Protein AF-A0A317GXQ9-F1 (afdb_monomer)

Structure (mmCIF, N/CA/C/O backbone):
data_AF-A0A317GXQ9-F1
#
_entry.id   AF-A0A317GXQ9-F1
#
loop_
_atom_site.group_PDB
_atom_site.id
_atom_site.type_symbol
_atom_site.label_atom_id
_atom_site.label_alt_id
_atom_site.label_comp_id
_atom_site.label_asym_id
_atom_site.label_entity_id
_atom_site.label_seq_id
_atom_site.pdbx_PDB_ins_code
_atom_site.Cartn_x
_atom_site.Cartn_y
_atom_site.Cartn_z
_atom_site.occupancy
_atom_site.B_iso_or_equiv
_atom_site.auth_seq_id
_atom_site.auth_comp_id
_atom_site.auth_asym_id
_atom_site.auth_atom_id
_atom_site.pdbx_PDB_model_num
ATOM 1 N N . LEU A 1 1 ? -5.061 -0.728 -16.972 1.00 45.81 1 LEU A N 1
ATOM 2 C CA . LEU A 1 1 ? -6.435 -0.914 -16.443 1.00 45.81 1 LEU A CA 1
ATOM 3 C C . LEU A 1 1 ? -6.457 -1.409 -14.985 1.00 45.81 1 LEU A C 1
ATOM 5 O O . LEU A 1 1 ? -7.285 -0.923 -14.232 1.00 45.81 1 LEU A O 1
ATOM 9 N N . HIS A 1 2 ? -5.546 -2.301 -14.558 1.00 51.62 2 HIS A N 1
ATOM 10 C CA . HIS A 1 2 ? -5.510 -2.845 -13.184 1.00 51.62 2 HIS A CA 1
ATOM 11 C C . HIS A 1 2 ? -5.177 -1.824 -12.069 1.00 51.62 2 HIS A C 1
ATOM 13 O O . HIS A 1 2 ? -5.801 -1.890 -11.014 1.00 51.62 2 HIS A O 1
ATOM 19 N N . LEU A 1 3 ? -4.277 -0.855 -12.310 1.00 53.12 3 LEU A N 1
ATOM 20 C CA . LEU A 1 3 ? -3.867 0.155 -11.307 1.00 53.12 3 LEU A CA 1
ATOM 21 C C . LEU A 1 3 ? -5.040 0.988 -10.757 1.00 53.12 3 LEU A C 1
ATOM 23 O O . LEU A 1 3 ? -5.173 1.218 -9.562 1.00 53.12 3 LEU A O 1
ATOM 27 N N . VAL A 1 4 ? -5.954 1.417 -11.629 1.00 55.94 4 VAL A N 1
ATOM 28 C CA . VAL A 1 4 ? -7.074 2.277 -11.212 1.00 55.94 4 VAL A CA 1
ATOM 29 C C . VAL A 1 4 ? -8.076 1.503 -10.352 1.00 55.94 4 VAL A C 1
ATOM 31 O O . VAL A 1 4 ? -8.598 2.036 -9.379 1.00 55.94 4 VAL A O 1
ATOM 34 N N . PHE A 1 5 ? -8.338 0.234 -10.661 1.00 57.41 5 PHE A N 1
ATOM 35 C CA . PHE A 1 5 ? -9.308 -0.549 -9.895 1.00 57.41 5 PHE A CA 1
ATOM 36 C C . PHE A 1 5 ? -8.774 -0.980 -8.527 1.00 57.41 5 PHE A C 1
ATOM 38 O O . PHE A 1 5 ? -9.518 -0.961 -7.551 1.00 57.41 5 PHE A O 1
ATOM 45 N N . LEU A 1 6 ? -7.496 -1.351 -8.428 1.00 60.19 6 LEU A N 1
ATOM 46 C CA . LEU A 1 6 ? -6.941 -1.828 -7.163 1.00 60.19 6 LEU A CA 1
ATOM 47 C C . LEU A 1 6 ? -6.570 -0.655 -6.251 1.00 60.19 6 LEU A C 1
ATOM 49 O O . LEU A 1 6 ? -7.029 -0.621 -5.114 1.00 60.19 6 LEU A O 1
ATOM 53 N N . GLY A 1 7 ? -5.842 0.345 -6.746 1.00 61.09 7 GLY A N 1
ATOM 54 C CA . GLY A 1 7 ? -5.458 1.514 -5.960 1.00 61.09 7 GLY A CA 1
ATOM 55 C C . GLY A 1 7 ? -6.632 2.427 -5.622 1.00 61.09 7 GLY A C 1
ATOM 56 O O . GLY A 1 7 ? -6.960 2.636 -4.456 1.00 61.09 7 GLY A O 1
ATOM 57 N N . PHE A 1 8 ? -7.295 2.964 -6.646 1.00 58.94 8 PHE A N 1
ATOM 58 C CA . PHE A 1 8 ? -8.280 4.030 -6.462 1.00 58.94 8 PHE A CA 1
ATOM 59 C C . PHE A 1 8 ? -9.588 3.512 -5.861 1.00 58.94 8 PHE A C 1
ATOM 61 O O . PHE A 1 8 ? -10.079 4.084 -4.893 1.00 58.94 8 PHE A O 1
ATOM 68 N N . VAL A 1 9 ? -10.143 2.410 -6.375 1.00 62.91 9 VAL A N 1
ATOM 69 C CA . VAL A 1 9 ? -11.458 1.922 -5.922 1.00 62.91 9 VAL A CA 1
ATOM 70 C C . VAL A 1 9 ? -11.377 1.271 -4.535 1.00 62.91 9 VAL A C 1
ATOM 72 O O . VAL A 1 9 ? -12.260 1.520 -3.716 1.00 62.91 9 VAL A O 1
ATOM 75 N N . SER A 1 10 ? -10.319 0.518 -4.204 1.00 64.88 10 SER A N 1
ATOM 76 C CA . SER A 1 10 ? -10.202 -0.092 -2.865 1.00 64.88 10 SER A CA 1
ATOM 77 C C . SER A 1 10 ? -9.935 0.941 -1.764 1.00 64.88 10 SER A C 1
ATOM 79 O O . SER A 1 10 ? -10.613 0.921 -0.734 1.00 64.88 10 SER A O 1
ATOM 81 N N . LEU A 1 11 ? -9.028 1.902 -2.002 1.00 61.41 11 LEU A N 1
ATOM 82 C CA . LEU A 1 11 ? -8.773 3.000 -1.068 1.00 61.41 11 LEU A CA 1
ATOM 83 C C . LEU A 1 11 ? -9.993 3.899 -0.936 1.00 61.41 11 LEU A C 1
ATOM 85 O O . LEU A 1 11 ? -10.316 4.305 0.175 1.00 61.41 11 LEU A O 1
ATOM 89 N N . PHE A 1 12 ? -10.697 4.182 -2.034 1.00 62.50 12 PHE A N 1
ATOM 90 C CA . PHE A 1 12 ? -11.914 4.982 -1.993 1.00 62.50 12 PHE A CA 1
ATOM 91 C C . PHE A 1 12 ? -13.018 4.287 -1.198 1.00 62.50 12 PHE A C 1
ATOM 93 O O . PHE A 1 12 ? -13.633 4.921 -0.348 1.00 62.50 12 PHE A O 1
ATOM 100 N N . ILE A 1 13 ? -13.239 2.985 -1.401 1.00 65.44 13 ILE A N 1
ATOM 101 C CA . ILE A 1 13 ? -14.238 2.219 -0.645 1.00 65.44 13 ILE A CA 1
ATOM 102 C C . ILE A 1 13 ? -13.877 2.190 0.845 1.00 65.44 13 ILE A C 1
ATOM 104 O O . ILE A 1 13 ? -14.734 2.446 1.690 1.00 65.44 13 ILE A O 1
ATOM 108 N N . ILE A 1 14 ? -12.612 1.950 1.190 1.00 62.47 14 ILE A N 1
ATOM 109 C CA . ILE A 1 14 ? -12.168 1.878 2.589 1.00 62.47 14 ILE A CA 1
ATOM 110 C C . ILE A 1 14 ? -12.189 3.255 3.258 1.00 62.47 14 ILE A C 1
ATOM 112 O O . ILE A 1 14 ? -12.671 3.376 4.384 1.00 62.47 14 ILE A O 1
ATOM 116 N N . ALA A 1 15 ? -11.758 4.308 2.563 1.00 61.31 15 ALA A N 1
ATOM 117 C CA . ALA A 1 15 ? -11.864 5.683 3.038 1.00 61.31 15 ALA A CA 1
ATOM 118 C C . ALA A 1 15 ? -13.329 6.114 3.183 1.00 61.31 15 ALA A C 1
ATOM 120 O O . ALA A 1 15 ? -13.671 6.796 4.145 1.00 61.31 15 ALA A O 1
ATOM 121 N N . PHE A 1 16 ? -14.218 5.678 2.288 1.00 58.78 16 PHE A N 1
ATOM 122 C CA . PHE A 1 16 ? -15.654 5.922 2.386 1.00 58.78 16 PHE A CA 1
ATOM 123 C C . PHE A 1 16 ? -16.269 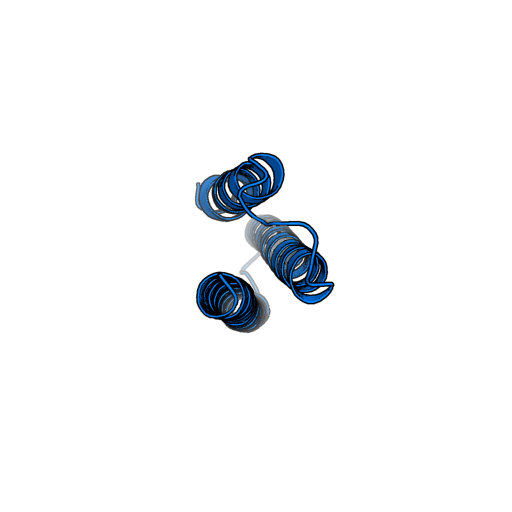5.211 3.601 1.00 58.78 16 PHE A C 1
ATOM 125 O O . PHE A 1 16 ? -17.034 5.827 4.344 1.00 58.78 16 PHE A O 1
ATOM 132 N N . PHE A 1 17 ? -15.883 3.959 3.871 1.00 61.81 17 PHE A N 1
ATOM 133 C CA . PHE A 1 17 ? -16.288 3.234 5.081 1.00 61.81 17 PHE A CA 1
ATOM 134 C C . PHE A 1 17 ? -15.726 3.862 6.364 1.00 61.81 17 PHE A C 1
ATOM 136 O O . PHE A 1 17 ? -16.447 3.948 7.358 1.00 61.81 17 PHE A O 1
ATOM 143 N N . ALA A 1 18 ? -14.487 4.360 6.335 1.00 60.06 18 ALA A N 1
ATOM 144 C CA . ALA A 1 18 ? -13.877 5.084 7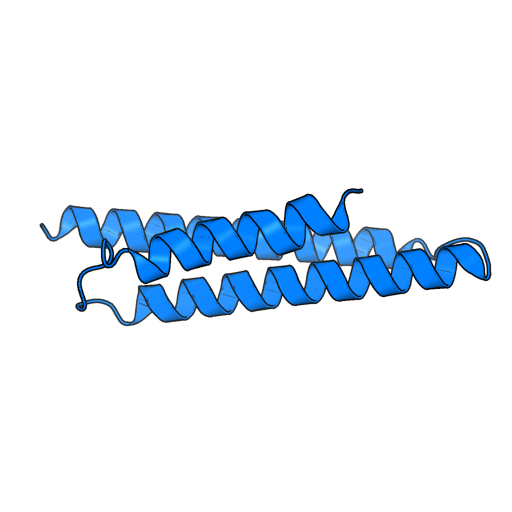.446 1.00 60.06 18 ALA A CA 1
ATOM 145 C C . ALA A 1 18 ? -14.576 6.430 7.711 1.00 60.06 18 ALA A C 1
ATOM 147 O O . ALA A 1 18 ? -14.852 6.773 8.859 1.00 60.06 18 ALA A O 1
ATOM 148 N N . LYS A 1 19 ? -14.923 7.176 6.652 1.00 51.84 19 LYS A N 1
ATOM 149 C CA . LYS A 1 19 ? -15.562 8.496 6.755 1.00 51.84 19 LYS A CA 1
ATOM 150 C C . LYS A 1 19 ? -17.030 8.420 7.181 1.00 51.84 19 LYS A C 1
ATOM 152 O O . LYS A 1 19 ? -17.536 9.376 7.757 1.00 51.84 19 LYS A O 1
ATOM 157 N N . ARG A 1 20 ? -17.719 7.297 6.940 1.00 53.44 20 ARG A N 1
ATOM 158 C CA . ARG A 1 20 ? -19.132 7.108 7.322 1.00 53.44 20 ARG A CA 1
ATOM 159 C C . ARG A 1 20 ? -19.384 6.921 8.827 1.00 53.44 20 ARG A C 1
ATOM 161 O O . ARG A 1 20 ? -20.515 6.613 9.183 1.00 53.44 20 ARG A O 1
ATOM 168 N N . GLN A 1 21 ? -18.381 7.089 9.700 1.00 48.94 21 GLN A N 1
ATOM 169 C CA . GLN A 1 21 ? -18.528 7.016 11.168 1.00 48.94 21 GLN A CA 1
ATOM 170 C C . GLN A 1 21 ? -19.231 5.744 11.689 1.00 48.94 21 GLN A C 1
ATOM 172 O O . GLN A 1 21 ? -19.724 5.713 12.808 1.00 48.94 21 GLN A O 1
ATOM 177 N N . LEU A 1 22 ? -19.220 4.645 10.926 1.00 47.94 22 LEU A N 1
ATOM 178 C CA . LEU A 1 22 ? -19.668 3.336 11.420 1.00 47.94 22 LEU A CA 1
ATOM 179 C C . LEU A 1 22 ? -18.664 2.711 12.405 1.00 47.94 22 LEU A C 1
ATOM 181 O O . LEU A 1 22 ? -18.914 1.624 12.921 1.00 47.94 22 LEU A O 1
ATOM 185 N N 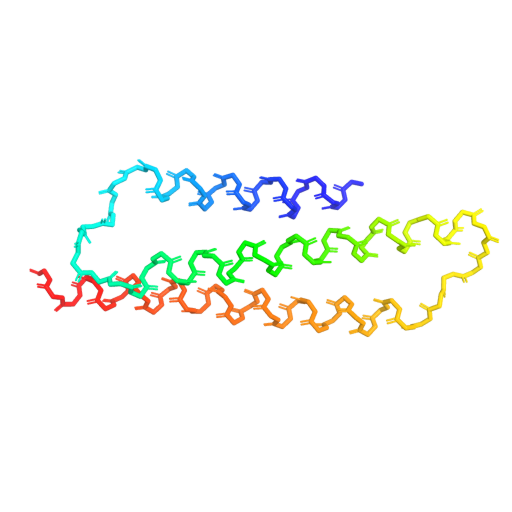. LEU A 1 23 ? -17.523 3.367 12.623 1.00 45.44 23 LEU A N 1
ATOM 186 C CA . LEU A 1 23 ? -16.444 2.980 13.523 1.00 45.44 23 LEU A CA 1
ATOM 187 C C . LEU A 1 23 ? -16.492 3.894 14.747 1.00 45.44 23 LEU A C 1
ATOM 189 O O . LEU A 1 23 ? -15.881 4.962 14.776 1.00 45.44 23 LEU A O 1
ATOM 193 N N . THR A 1 24 ? -17.274 3.473 15.735 1.00 42.59 24 THR A N 1
ATOM 194 C CA . THR A 1 24 ? -17.365 4.104 17.047 1.00 42.59 24 THR A CA 1
ATOM 195 C C . THR A 1 24 ? -15.969 4.232 17.664 1.00 42.59 24 THR A C 1
ATOM 197 O O . THR A 1 24 ? -15.112 3.353 17.569 1.00 42.59 24 THR A O 1
ATOM 200 N N . HIS A 1 25 ? -15.749 5.388 18.273 1.00 46.72 25 HIS A N 1
ATOM 201 C CA . HIS A 1 25 ? -14.492 6.050 18.615 1.00 46.72 25 HIS A CA 1
ATOM 202 C C . HIS A 1 25 ? -13.675 5.394 19.764 1.00 46.72 25 HIS A C 1
ATOM 204 O O . HIS A 1 25 ? -12.983 6.089 20.505 1.00 46.72 25 HIS A O 1
ATOM 210 N N . GLN A 1 26 ? -13.767 4.072 19.958 1.00 50.91 26 GLN A N 1
ATOM 211 C CA . GLN A 1 26 ? -13.277 3.387 21.170 1.00 50.91 26 GLN A CA 1
ATOM 212 C C . GLN A 1 26 ? -11.961 2.606 21.000 1.00 50.91 26 GLN A C 1
ATOM 214 O O . GLN A 1 26 ? -11.233 2.446 21.975 1.00 50.91 26 GLN A O 1
ATOM 219 N N . SER A 1 27 ? -11.580 2.169 19.792 1.00 53.34 27 SER A N 1
ATOM 220 C CA . SER A 1 27 ? -10.354 1.369 19.607 1.00 53.34 27 SER A CA 1
ATOM 221 C C . SER A 1 27 ? -9.324 2.051 18.704 1.00 53.34 27 SER A C 1
ATOM 223 O O . SER A 1 27 ? -9.555 2.263 17.512 1.00 53.34 27 SER A O 1
ATOM 225 N N . LYS A 1 28 ? -8.131 2.326 19.259 1.00 60.91 28 LYS A N 1
ATOM 226 C CA . LYS A 1 28 ? -6.934 2.805 18.528 1.00 60.91 28 LYS A CA 1
ATOM 227 C C . LYS A 1 28 ? -6.476 1.840 17.419 1.00 60.91 28 LYS A C 1
ATOM 229 O O . LYS A 1 28 ? -5.647 2.210 16.592 1.00 60.91 28 LYS A O 1
ATOM 234 N N . MET A 1 29 ? -7.014 0.621 17.384 1.00 64.62 29 MET A N 1
ATOM 235 C CA . MET A 1 29 ? -6.642 -0.424 16.429 1.00 64.62 29 MET A CA 1
ATOM 236 C C . MET A 1 29 ? -7.212 -0.179 15.023 1.00 64.62 29 MET A C 1
ATOM 238 O O . MET A 1 29 ? -6.573 -0.510 14.027 1.00 64.62 29 MET A O 1
ATOM 242 N N . THR A 1 30 ? -8.370 0.477 14.928 1.00 66.69 30 THR A N 1
ATOM 243 C CA . THR A 1 30 ? -9.027 0.811 13.657 1.00 66.69 30 THR A CA 1
ATOM 244 C C . THR A 1 30 ? -8.215 1.779 12.784 1.00 66.69 30 THR A C 1
ATOM 246 O O . THR A 1 30 ? -7.949 1.437 11.630 1.00 66.69 30 THR A O 1
ATOM 249 N N . PRO A 1 31 ? -7.779 2.964 13.269 1.00 69.81 31 PRO A N 1
ATOM 250 C CA . PRO A 1 31 ? -6.976 3.870 12.447 1.00 69.81 31 PRO A CA 1
ATOM 251 C C . PRO A 1 31 ? -5.621 3.261 12.068 1.00 69.81 31 PRO A C 1
ATOM 253 O O . PRO A 1 31 ? -5.141 3.490 10.961 1.00 69.81 31 PRO A O 1
ATOM 256 N N . PHE A 1 32 ? -5.031 2.433 12.938 1.00 72.94 32 PHE A N 1
ATOM 257 C CA . PHE A 1 32 ? -3.783 1.734 12.636 1.00 72.94 32 PHE A CA 1
ATOM 258 C C . PHE A 1 32 ? -3.943 0.728 11.487 1.00 72.94 32 PHE A C 1
ATOM 260 O O . PHE A 1 32 ? -3.158 0.756 10.541 1.00 72.94 32 PHE A O 1
ATOM 267 N N . ALA A 1 33 ? -4.989 -0.106 11.517 1.00 70.38 33 ALA A N 1
ATOM 268 C CA . ALA A 1 33 ? -5.280 -1.059 10.444 1.00 70.38 33 ALA A CA 1
ATOM 269 C C . ALA A 1 33 ? -5.540 -0.359 9.097 1.00 70.38 33 ALA A C 1
ATOM 271 O O . ALA A 1 33 ? -5.080 -0.824 8.055 1.00 70.38 33 ALA A O 1
ATOM 272 N N . LEU A 1 34 ? -6.220 0.793 9.125 1.00 71.56 34 LEU A N 1
ATOM 273 C CA . LEU A 1 34 ? -6.470 1.609 7.935 1.00 71.56 34 LEU A CA 1
ATOM 274 C C . LEU A 1 34 ? -5.176 2.175 7.337 1.00 71.56 34 LEU A C 1
ATOM 276 O O . LEU A 1 34 ? -4.976 2.072 6.129 1.00 71.56 34 LEU A O 1
ATOM 280 N N . ILE A 1 35 ? -4.287 2.733 8.166 1.00 76.94 35 ILE A N 1
ATOM 281 C CA . ILE A 1 35 ? -2.987 3.248 7.706 1.00 76.94 35 ILE A CA 1
ATOM 282 C C . ILE A 1 35 ? -2.129 2.105 7.154 1.00 76.94 35 ILE A C 1
ATOM 284 O O . ILE A 1 35 ? -1.561 2.236 6.071 1.00 76.94 35 ILE A O 1
ATOM 288 N N . PHE A 1 36 ? -2.073 0.968 7.853 1.00 79.50 36 PHE A N 1
ATOM 289 C CA . PHE A 1 36 ? -1.294 -0.198 7.434 1.00 79.50 36 PHE A CA 1
ATOM 290 C C . PHE A 1 36 ? -1.741 -0.739 6.069 1.00 79.50 36 PHE A C 1
ATOM 292 O O . PHE A 1 36 ? -0.907 -1.053 5.217 1.00 79.50 36 PHE A O 1
ATOM 299 N N . PHE A 1 37 ? -3.055 -0.803 5.837 1.00 76.06 37 PHE A N 1
ATOM 300 C CA . PHE A 1 37 ? -3.612 -1.184 4.544 1.00 76.06 37 PHE A CA 1
ATOM 301 C C . PHE A 1 37 ? -3.319 -0.131 3.467 1.00 76.06 37 PHE A C 1
ATOM 303 O O . PHE A 1 37 ? -2.886 -0.478 2.369 1.00 76.06 37 PHE A O 1
ATOM 310 N N . ALA A 1 38 ? -3.492 1.156 3.784 1.00 75.69 38 ALA A N 1
ATOM 311 C CA . ALA A 1 38 ? -3.281 2.235 2.826 1.00 75.69 38 ALA A CA 1
ATOM 312 C C . ALA A 1 38 ? -1.832 2.311 2.323 1.00 75.69 38 ALA A C 1
ATOM 314 O O . ALA A 1 38 ? -1.605 2.482 1.125 1.00 75.69 38 ALA A O 1
ATOM 315 N N . VAL A 1 39 ? -0.856 2.116 3.214 1.00 81.69 39 VAL A N 1
ATOM 316 C CA . VAL A 1 39 ? 0.567 2.036 2.850 1.00 81.69 39 VAL A CA 1
ATOM 317 C C . VAL A 1 39 ? 0.832 0.845 1.925 1.00 81.69 39 VAL A C 1
ATOM 319 O O . VAL A 1 39 ? 1.539 1.001 0.932 1.00 81.69 39 VAL A O 1
ATOM 322 N N . GLY A 1 40 ? 0.223 -0.315 2.194 1.00 78.94 40 GLY A N 1
ATOM 323 C CA . GLY A 1 40 ? 0.338 -1.494 1.330 1.00 78.94 40 GLY A CA 1
ATOM 324 C C . GLY A 1 40 ? -0.200 -1.253 -0.083 1.00 78.94 40 GLY A C 1
ATOM 325 O O . GLY A 1 40 ? 0.428 -1.662 -1.060 1.00 78.94 40 GLY A O 1
ATOM 326 N N . VAL A 1 41 ? -1.319 -0.529 -0.213 1.00 76.31 41 VAL A N 1
ATOM 327 C CA . VAL A 1 41 ? -1.878 -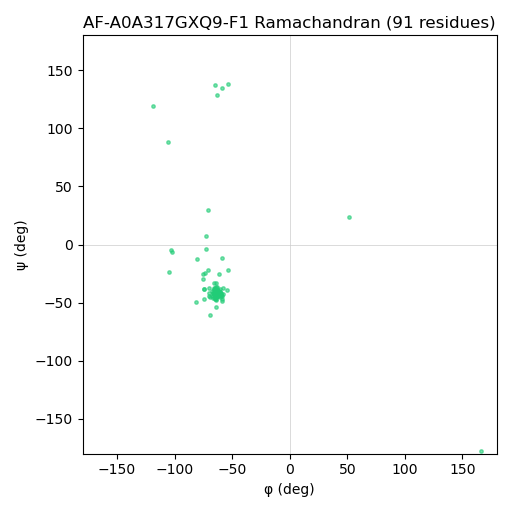0.182 -1.531 1.00 76.31 41 VAL A CA 1
ATOM 328 C C . VAL A 1 41 ? -0.949 0.773 -2.266 1.00 76.31 41 VAL A C 1
ATOM 330 O O . VAL A 1 41 ? -0.649 0.557 -3.437 1.00 76.31 41 VAL A O 1
ATOM 333 N N . LEU A 1 42 ? -0.456 1.801 -1.574 1.00 80.50 42 LEU A N 1
ATOM 334 C CA . LEU A 1 42 ? 0.449 2.783 -2.163 1.00 80.50 42 LEU A CA 1
ATOM 335 C C . LEU A 1 42 ? 1.742 2.120 -2.659 1.00 80.50 42 LEU A C 1
ATOM 337 O O . LEU A 1 42 ? 2.202 2.409 -3.760 1.00 80.50 42 LEU A O 1
ATOM 341 N N . PHE A 1 43 ? 2.286 1.178 -1.885 1.00 82.81 43 PHE A N 1
ATOM 342 C CA . PHE A 1 43 ? 3.450 0.390 -2.280 1.00 82.81 43 PHE A CA 1
ATOM 343 C C . PHE A 1 43 ? 3.172 -0.479 -3.516 1.00 82.81 43 PHE A C 1
ATOM 345 O O . PHE A 1 43 ? 3.977 -0.492 -4.447 1.00 82.81 43 PHE A O 1
ATOM 352 N N . ASN A 1 44 ? 2.017 -1.151 -3.566 1.00 82.75 44 ASN A N 1
ATOM 353 C CA . ASN A 1 44 ? 1.606 -1.946 -4.725 1.00 82.75 44 ASN A CA 1
ATOM 354 C C . ASN A 1 44 ? 1.483 -1.094 -6.003 1.00 82.75 44 ASN A C 1
ATOM 356 O O . ASN A 1 44 ? 1.939 -1.504 -7.069 1.00 82.75 44 ASN A O 1
ATOM 360 N N . GLU A 1 45 ? 0.917 0.109 -5.893 1.00 79.56 45 GLU A N 1
ATOM 361 C CA . GLU A 1 45 ? 0.799 1.045 -7.017 1.00 79.56 45 GLU A CA 1
AT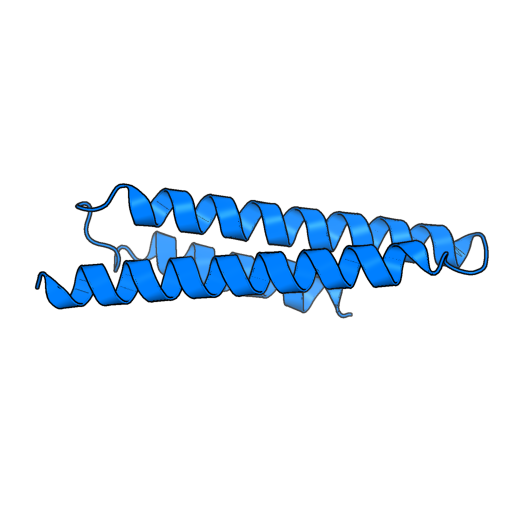OM 362 C C . GLU A 1 45 ? 2.167 1.545 -7.498 1.00 79.56 45 GLU A C 1
ATOM 364 O O . GLU A 1 45 ? 2.427 1.547 -8.701 1.00 79.56 45 GLU A O 1
ATOM 369 N N . VAL A 1 46 ? 3.080 1.904 -6.588 1.00 83.69 46 VAL A N 1
ATOM 370 C CA . VAL A 1 46 ? 4.445 2.319 -6.959 1.00 83.69 46 VAL A CA 1
ATOM 371 C C . VAL A 1 46 ? 5.175 1.197 -7.700 1.00 83.69 46 VAL A C 1
ATOM 373 O O . VAL A 1 46 ? 5.765 1.448 -8.751 1.00 83.69 46 VAL A O 1
ATOM 376 N N . LEU A 1 47 ? 5.089 -0.045 -7.211 1.00 83.56 47 LEU A N 1
ATOM 377 C CA . LEU A 1 47 ? 5.689 -1.205 -7.876 1.00 83.56 47 LEU A CA 1
ATOM 378 C C . LEU A 1 47 ? 5.123 -1.426 -9.279 1.00 83.56 47 LEU A C 1
ATOM 380 O O . LEU A 1 47 ? 5.886 -1.680 -10.208 1.00 83.56 47 LEU A O 1
ATOM 384 N N . LEU A 1 48 ? 3.806 -1.299 -9.445 1.00 81.31 48 LEU A N 1
ATOM 385 C CA . LEU A 1 48 ? 3.137 -1.426 -10.737 1.00 81.31 48 LEU A CA 1
ATOM 386 C C . LEU A 1 48 ? 3.538 -0.315 -11.714 1.00 81.31 48 LEU A C 1
ATOM 388 O O . LEU A 1 48 ? 3.749 -0.594 -12.894 1.00 81.31 48 LEU A O 1
ATOM 392 N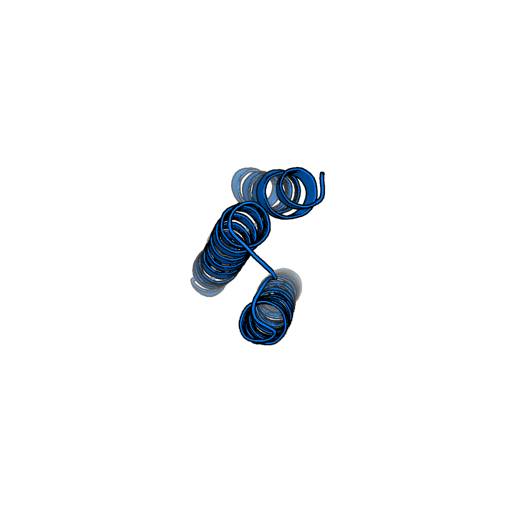 N . ILE A 1 49 ? 3.680 0.929 -11.245 1.00 81.81 49 ILE A N 1
ATOM 393 C CA . ILE A 1 49 ? 4.168 2.046 -12.067 1.00 81.81 49 ILE A CA 1
ATOM 394 C C . ILE A 1 49 ? 5.612 1.784 -12.499 1.00 81.81 49 ILE A C 1
ATOM 396 O O . ILE A 1 49 ? 5.929 1.916 -13.679 1.00 81.81 49 ILE A O 1
ATOM 400 N N . SER A 1 50 ? 6.482 1.368 -11.576 1.00 84.25 50 SER A N 1
ATOM 401 C CA . SER A 1 50 ? 7.872 1.023 -11.892 1.00 84.25 50 SER A CA 1
ATOM 402 C C . SER A 1 50 ? 7.970 -0.172 -12.843 1.00 84.25 50 SER A C 1
ATOM 404 O O . SER A 1 50 ? 8.779 -0.152 -13.770 1.00 84.25 50 SER A O 1
ATOM 406 N N . GLN A 1 51 ? 7.123 -1.189 -12.676 1.00 82.44 51 GLN A N 1
ATOM 407 C CA . GLN A 1 51 ? 7.045 -2.318 -13.598 1.00 82.44 51 GLN A CA 1
ATOM 408 C C . GLN A 1 51 ? 6.586 -1.853 -14.985 1.00 82.44 51 GLN A C 1
ATOM 410 O O . GLN A 1 51 ? 7.228 -2.173 -15.979 1.00 82.44 51 GLN A O 1
ATOM 415 N N . GLY A 1 52 ? 5.522 -1.051 -15.061 1.00 81.88 52 GLY A N 1
ATOM 416 C CA . GLY A 1 52 ? 5.019 -0.498 -16.318 1.00 81.88 52 GLY A CA 1
ATOM 417 C C . GLY A 1 52 ? 6.070 0.346 -17.039 1.00 81.88 52 GLY A C 1
ATOM 418 O O . GLY A 1 52 ? 6.295 0.171 -18.236 1.00 81.88 52 GLY A O 1
ATOM 419 N N . LEU A 1 53 ? 6.785 1.198 -16.302 1.00 84.69 53 LEU A N 1
ATOM 420 C CA . LEU A 1 53 ? 7.851 2.024 -16.858 1.00 84.69 53 LEU A CA 1
ATOM 421 C C . LEU A 1 53 ? 9.017 1.165 -17.359 1.00 84.69 53 LEU A C 1
ATOM 423 O O . LEU A 1 53 ? 9.475 1.353 -18.479 1.00 84.69 53 LEU A O 1
ATOM 427 N N . THR A 1 54 ? 9.466 0.178 -16.581 1.00 83.31 54 THR A N 1
ATOM 428 C CA . THR A 1 54 ? 10.565 -0.708 -17.000 1.00 83.31 54 THR A CA 1
ATOM 429 C C . THR A 1 54 ? 10.197 -1.562 -18.210 1.00 83.31 54 THR A C 1
ATOM 431 O O . THR A 1 54 ? 11.029 -1.696 -19.102 1.00 83.31 54 THR A O 1
ATOM 434 N N . THR A 1 55 ? 8.950 -2.045 -18.317 1.00 82.12 55 THR A N 1
ATOM 435 C CA . THR A 1 55 ? 8.482 -2.773 -19.513 1.00 82.12 55 THR A CA 1
ATOM 436 C C . THR A 1 55 ? 8.522 -1.949 -20.798 1.00 82.12 55 THR A C 1
ATOM 438 O O . THR A 1 55 ? 8.628 -2.521 -21.879 1.00 82.12 55 THR A O 1
ATOM 441 N N . MET A 1 56 ? 8.448 -0.617 -20.706 1.00 82.50 56 MET A N 1
ATOM 442 C CA . MET A 1 56 ? 8.563 0.260 -21.876 1.00 82.50 56 MET A CA 1
ATOM 443 C C . MET A 1 56 ? 10.007 0.386 -22.381 1.00 82.50 56 MET A C 1
ATOM 445 O O . MET A 1 56 ? 10.207 0.649 -23.563 1.00 82.50 56 MET A O 1
ATOM 449 N N . PHE A 1 57 ? 11.005 0.185 -21.514 1.00 82.75 57 PHE A N 1
ATOM 450 C CA . PHE A 1 57 ? 12.431 0.312 -21.848 1.00 82.75 57 PHE A CA 1
ATOM 451 C C . PHE A 1 57 ? 13.148 -1.039 -22.034 1.00 82.75 57 PHE A C 1
ATOM 453 O O . PHE A 1 57 ? 14.317 -1.060 -22.416 1.00 82.75 57 PHE A O 1
ATOM 460 N N . GLY A 1 58 ? 12.478 -2.168 -21.785 1.00 78.69 58 GLY A N 1
ATOM 461 C CA . GLY A 1 58 ? 13.037 -3.513 -21.934 1.00 78.69 58 GLY A CA 1
ATOM 462 C C . GLY A 1 58 ? 12.174 -4.591 -21.265 1.00 78.69 58 GLY A C 1
ATOM 463 O O . GLY A 1 58 ? 11.108 -4.288 -20.733 1.00 78.69 58 GLY A O 1
ATOM 464 N N . PRO A 1 59 ? 12.593 -5.868 -21.276 1.00 73.75 59 PRO A N 1
ATOM 465 C CA . PRO A 1 59 ? 11.859 -6.919 -20.582 1.00 73.75 59 PRO A CA 1
ATOM 466 C C . PRO A 1 59 ? 11.831 -6.655 -19.070 1.00 73.75 59 PRO A C 1
ATOM 468 O O . PRO A 1 59 ? 12.867 -6.428 -18.444 1.00 73.75 59 PRO A O 1
ATOM 471 N N . ALA A 1 60 ? 10.633 -6.699 -18.479 1.00 66.25 60 ALA A N 1
ATOM 472 C CA . ALA A 1 60 ? 10.467 -6.553 -17.036 1.00 66.25 60 ALA A CA 1
ATOM 473 C C . ALA A 1 60 ? 11.243 -7.633 -16.278 1.00 66.25 60 ALA A C 1
ATOM 475 O O . ALA A 1 60 ? 11.154 -8.824 -16.583 1.00 66.25 60 ALA A O 1
ATOM 476 N N . ALA A 1 61 ? 11.948 -7.210 -15.232 1.00 75.94 61 ALA A N 1
ATOM 477 C CA . ALA A 1 61 ? 12.626 -8.124 -14.331 1.00 75.94 61 ALA A CA 1
ATOM 478 C C . ALA A 1 61 ? 11.610 -8.992 -13.568 1.00 75.94 61 ALA A C 1
ATOM 480 O O . ALA A 1 61 ? 10.634 -8.485 -13.011 1.00 75.94 61 ALA A O 1
ATOM 481 N N . VAL A 1 62 ? 11.904 -10.292 -13.447 1.00 81.25 62 VAL A N 1
ATOM 482 C CA . VAL A 1 62 ? 11.160 -11.259 -12.606 1.00 81.25 62 VAL A CA 1
ATOM 483 C C . VAL A 1 62 ? 11.043 -10.785 -11.146 1.00 81.25 62 VAL A C 1
ATOM 485 O O . VAL A 1 62 ? 10.116 -11.160 -10.433 1.00 81.25 62 VAL A O 1
ATOM 488 N N . LEU A 1 63 ? 11.943 -9.897 -10.718 1.00 80.00 63 LEU A N 1
ATOM 489 C CA . LEU A 1 63 ? 11.926 -9.235 -9.416 1.00 80.00 63 LEU A CA 1
ATOM 490 C C . LEU A 1 63 ? 10.600 -8.505 -9.124 1.00 80.00 63 LEU A C 1
ATOM 492 O O . LEU A 1 63 ? 10.101 -8.578 -8.002 1.00 80.00 63 LEU A O 1
ATOM 496 N N . PHE A 1 64 ? 9.991 -7.854 -10.123 1.00 79.62 64 PHE A N 1
ATOM 497 C CA . PHE A 1 64 ? 8.713 -7.154 -9.940 1.00 79.62 64 PHE A CA 1
ATOM 498 C C . PHE A 1 64 ? 7.565 -8.113 -9.628 1.00 79.62 64 PHE A C 1
ATOM 500 O O . PHE A 1 64 ? 6.693 -7.769 -8.838 1.00 79.62 64 PHE A O 1
ATOM 507 N N . LEU A 1 65 ? 7.590 -9.330 -10.183 1.00 80.69 65 LEU A N 1
ATOM 508 C CA . LEU A 1 65 ? 6.577 -10.348 -9.907 1.00 80.69 65 LEU A CA 1
ATOM 509 C C . LEU A 1 65 ? 6.621 -10.799 -8.440 1.00 80.69 65 LEU A C 1
ATOM 511 O O . LEU A 1 65 ? 5.577 -10.905 -7.801 1.00 80.69 65 LEU A O 1
ATOM 515 N N . TRP A 1 66 ? 7.824 -11.005 -7.895 1.00 83.94 66 TRP A N 1
ATOM 516 C CA . TRP A 1 66 ? 8.026 -11.351 -6.484 1.00 83.94 66 TRP A CA 1
ATOM 517 C C . TRP A 1 66 ? 7.627 -10.218 -5.536 1.00 83.94 66 TRP A C 1
ATOM 519 O O . TRP A 1 66 ? 6.971 -10.460 -4.523 1.00 83.94 66 TRP A O 1
ATOM 529 N N . LEU A 1 67 ? 7.980 -8.977 -5.881 1.00 83.31 67 LEU A N 1
ATOM 530 C CA . LEU A 1 67 ? 7.604 -7.792 -5.107 1.00 83.31 67 LEU A CA 1
ATOM 531 C C . LEU A 1 67 ? 6.085 -7.577 -5.091 1.00 83.31 67 LEU A C 1
ATOM 533 O O . LEU A 1 67 ? 5.526 -7.307 -4.028 1.00 83.31 67 LEU A O 1
ATOM 537 N N . LEU A 1 68 ? 5.407 -7.760 -6.230 1.00 82.00 68 LEU A N 1
ATOM 538 C CA . LEU A 1 68 ? 3.943 -7.705 -6.300 1.00 82.00 68 LEU A CA 1
ATOM 539 C C . LEU A 1 68 ? 3.288 -8.796 -5.451 1.00 82.00 68 LEU A C 1
ATOM 541 O O . LEU A 1 68 ? 2.294 -8.544 -4.777 1.00 82.00 68 LEU A O 1
ATOM 545 N N . TRP A 1 69 ? 3.852 -10.004 -5.459 1.00 84.19 69 TRP A N 1
ATOM 546 C CA . TRP A 1 69 ? 3.383 -11.101 -4.615 1.00 84.19 69 TRP A CA 1
ATOM 547 C C . TRP A 1 69 ? 3.472 -10.751 -3.126 1.00 84.19 69 TRP A C 1
ATOM 549 O O . TRP A 1 69 ? 2.513 -10.951 -2.379 1.00 84.19 69 TRP A O 1
ATOM 559 N N . GLY A 1 70 ? 4.593 -10.162 -2.702 1.00 84.88 70 GLY A N 1
ATOM 560 C CA . GLY A 1 70 ? 4.760 -9.653 -1.340 1.00 84.88 70 GLY A CA 1
ATOM 561 C C . GLY A 1 70 ? 3.745 -8.559 -0.993 1.00 84.88 70 GLY A C 1
ATOM 562 O O . GLY A 1 70 ? 3.135 -8.600 0.077 1.00 84.88 70 GLY A O 1
ATOM 563 N N . ALA A 1 71 ? 3.501 -7.624 -1.915 1.00 81.06 71 ALA A N 1
ATOM 564 C CA . ALA A 1 71 ? 2.496 -6.579 -1.743 1.00 81.06 71 ALA A CA 1
ATOM 565 C C . ALA A 1 71 ? 1.073 -7.156 -1.622 1.00 81.06 71 ALA A C 1
ATOM 567 O O . ALA A 1 71 ? 0.298 -6.705 -0.780 1.00 81.06 71 ALA A O 1
ATOM 568 N N . ALA A 1 72 ? 0.739 -8.204 -2.379 1.00 79.81 72 ALA A N 1
ATOM 569 C CA . ALA A 1 72 ? -0.552 -8.882 -2.277 1.00 79.81 72 ALA A CA 1
ATOM 570 C C . ALA A 1 72 ? -0.760 -9.542 -0.902 1.00 79.81 72 ALA A C 1
ATOM 572 O O . ALA A 1 72 ? -1.829 -9.398 -0.306 1.00 79.81 72 ALA A O 1
ATOM 573 N N . ILE A 1 73 ? 0.267 -10.207 -0.358 1.00 85.00 73 ILE A N 1
ATOM 574 C CA . ILE A 1 73 ? 0.222 -10.789 0.995 1.00 85.00 73 ILE A CA 1
ATOM 575 C C . ILE A 1 73 ? 0.057 -9.689 2.050 1.00 85.00 73 ILE A C 1
ATOM 577 O O . ILE A 1 73 ? -0.744 -9.833 2.975 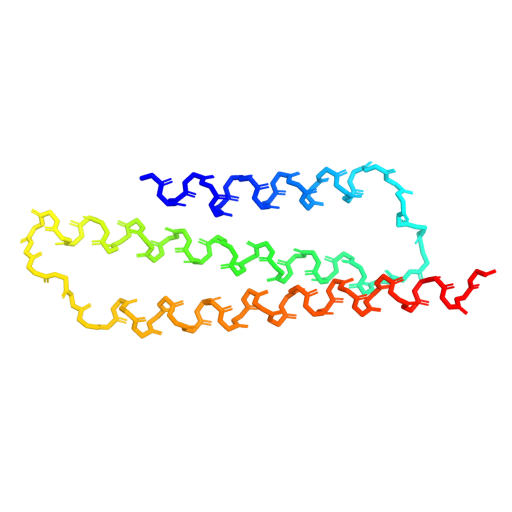1.00 85.00 73 ILE A O 1
ATOM 581 N N . TRP A 1 74 ? 0.768 -8.569 1.900 1.00 84.06 74 TRP A N 1
ATOM 582 C CA . TRP A 1 74 ? 0.626 -7.417 2.792 1.00 84.06 74 TRP A CA 1
ATOM 583 C C . TRP A 1 74 ? -0.808 -6.887 2.790 1.00 84.06 74 TRP A C 1
ATOM 585 O O . TRP A 1 74 ? -1.405 -6.689 3.850 1.00 84.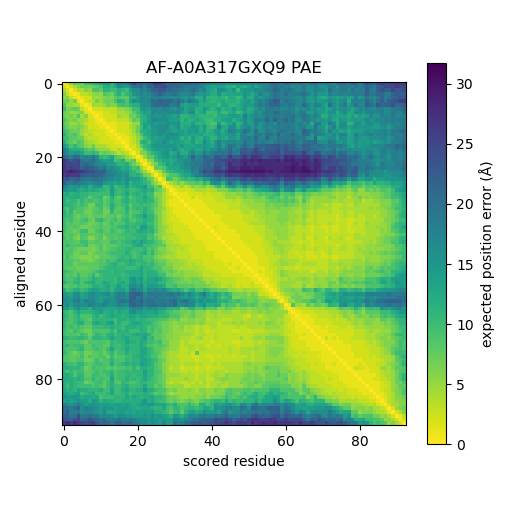06 74 TRP A O 1
ATOM 595 N N . LEU A 1 75 ? -1.382 -6.680 1.603 1.00 79.44 75 LEU A N 1
ATOM 596 C CA . LEU A 1 75 ? -2.758 -6.217 1.452 1.00 79.44 75 LEU A CA 1
ATOM 597 C C . LEU A 1 75 ? -3.747 -7.191 2.087 1.00 79.44 75 LEU A C 1
ATOM 599 O O . LEU A 1 75 ? -4.640 -6.760 2.817 1.00 79.44 75 LEU A O 1
ATOM 603 N N . PHE A 1 76 ? -3.551 -8.493 1.884 1.00 80.31 76 PHE A N 1
ATOM 604 C CA . PHE A 1 76 ? -4.368 -9.525 2.509 1.00 80.31 76 PHE A CA 1
ATOM 605 C C . PHE A 1 76 ? -4.311 -9.442 4.043 1.00 80.31 76 PHE A C 1
ATOM 607 O O . PHE A 1 76 ? -5.354 -9.374 4.695 1.00 80.31 76 PHE A O 1
ATOM 614 N N . MET A 1 77 ? -3.117 -9.311 4.628 1.00 83.56 77 MET A N 1
ATOM 615 C CA . MET A 1 77 ? -2.950 -9.109 6.074 1.00 83.56 77 MET A CA 1
ATOM 616 C C . MET A 1 77 ? -3.639 -7.827 6.564 1.00 83.56 77 MET A C 1
ATOM 618 O O . MET A 1 77 ? -4.311 -7.839 7.596 1.00 83.56 77 MET A O 1
ATOM 622 N N . GLY A 1 78 ? -3.545 -6.733 5.802 1.00 77.81 78 GLY A N 1
ATOM 623 C CA . GLY A 1 78 ? -4.249 -5.485 6.098 1.00 77.81 78 GLY A CA 1
ATOM 624 C C . GLY A 1 78 ? -5.775 -5.642 6.077 1.00 77.81 78 GLY A C 1
ATOM 625 O O . GLY A 1 78 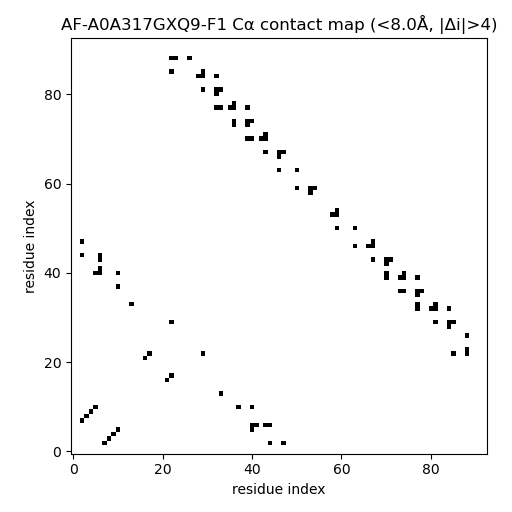? -6.451 -5.124 6.965 1.00 77.81 78 GLY A O 1
ATOM 626 N N . THR A 1 79 ? -6.331 -6.414 5.135 1.00 75.88 79 THR A N 1
ATOM 627 C CA . THR A 1 79 ? -7.777 -6.706 5.120 1.00 75.88 79 THR A CA 1
ATOM 628 C C . THR A 1 79 ? -8.221 -7.547 6.315 1.00 75.88 79 THR A C 1
ATOM 630 O O . THR A 1 79 ? -9.262 -7.254 6.902 1.00 75.88 79 THR A O 1
ATOM 633 N N . ILE A 1 80 ? -7.420 -8.535 6.731 1.00 80.25 80 ILE A N 1
ATOM 634 C CA . ILE A 1 80 ? -7.697 -9.347 7.925 1.00 80.25 80 ILE A CA 1
ATOM 635 C C . ILE A 1 80 ? -7.690 -8.470 9.177 1.00 80.25 80 ILE A C 1
ATOM 637 O O . ILE A 1 80 ? -8.591 -8.584 10.003 1.00 80.25 80 ILE A O 1
ATOM 641 N N . LEU A 1 81 ? -6.723 -7.558 9.304 1.00 76.94 81 LEU A N 1
ATOM 642 C CA . LEU A 1 81 ? -6.650 -6.601 10.412 1.00 76.94 81 LEU A CA 1
ATOM 643 C C . LEU A 1 81 ? -7.891 -5.703 10.483 1.00 76.94 81 LEU A C 1
ATOM 645 O O . LEU A 1 81 ? -8.443 -5.505 11.565 1.00 76.94 81 LEU A O 1
ATOM 649 N N . ILE A 1 82 ? -8.369 -5.201 9.340 1.00 71.75 82 ILE A N 1
ATOM 650 C CA . ILE A 1 82 ? -9.602 -4.402 9.270 1.00 71.75 82 ILE A CA 1
ATOM 651 C C . ILE A 1 82 ? -10.823 -5.251 9.657 1.00 71.75 82 ILE A C 1
ATOM 653 O O . ILE A 1 82 ? -11.669 -4.798 10.432 1.00 71.75 82 ILE A O 1
ATOM 657 N N . ALA A 1 83 ? -10.913 -6.489 9.163 1.00 74.38 83 ALA A N 1
ATOM 658 C CA . ALA A 1 83 ? -11.998 -7.407 9.500 1.00 74.38 83 ALA A CA 1
ATOM 659 C C . ALA A 1 83 ? -12.004 -7.760 10.998 1.00 74.38 83 ALA A C 1
ATOM 661 O O . ALA A 1 83 ? -13.054 -7.699 11.639 1.00 74.38 83 ALA A O 1
ATOM 662 N N . ALA A 1 84 ? -10.837 -8.046 11.579 1.00 74.88 84 ALA A N 1
ATOM 663 C CA . ALA A 1 84 ? -10.674 -8.342 12.999 1.00 74.88 84 ALA A CA 1
ATOM 664 C C . ALA A 1 84 ? -11.036 -7.135 13.876 1.00 74.88 84 ALA A C 1
ATOM 666 O O . ALA A 1 84 ? -11.812 -7.278 14.820 1.00 74.88 84 ALA A O 1
ATOM 667 N N . ALA A 1 85 ? -10.565 -5.933 13.521 1.00 69.38 85 ALA A N 1
ATOM 668 C CA . ALA A 1 85 ? -10.948 -4.699 14.206 1.00 69.38 85 ALA A CA 1
ATOM 669 C C . ALA A 1 85 ? -12.472 -4.478 14.162 1.00 69.38 85 ALA A C 1
ATOM 671 O O . ALA A 1 85 ? -13.075 -4.056 15.153 1.00 69.38 85 ALA A O 1
ATOM 672 N N . ARG A 1 86 ? -13.129 -4.827 13.047 1.00 67.12 86 ARG A N 1
ATOM 673 C CA . ARG A 1 86 ? -14.588 -4.722 12.915 1.00 67.12 86 ARG A CA 1
ATOM 674 C C . ARG A 1 86 ? -15.337 -5.735 13.781 1.00 67.12 86 ARG A C 1
ATOM 676 O O . ARG A 1 86 ? -16.309 -5.349 14.429 1.00 67.12 86 ARG A O 1
ATOM 683 N N . VAL A 1 87 ? -14.907 -6.997 13.792 1.00 72.19 87 VAL A N 1
ATOM 684 C CA . VAL A 1 87 ? -15.511 -8.059 14.617 1.00 72.19 87 VAL A CA 1
ATOM 685 C C . VAL A 1 87 ? -15.367 -7.735 16.101 1.00 72.19 87 VAL A C 1
ATOM 687 O O . VAL A 1 87 ? -16.347 -7.822 16.832 1.00 72.19 87 VAL A O 1
ATOM 690 N N . GLN A 1 88 ? -14.190 -7.276 16.528 1.00 67.12 88 GLN A N 1
ATOM 691 C CA . GLN A 1 88 ? -13.944 -6.895 17.918 1.00 67.12 88 GLN A CA 1
ATOM 692 C C . GLN A 1 88 ? -14.824 -5.720 18.362 1.00 67.12 88 GLN A C 1
ATOM 694 O O . GLN A 1 88 ? -15.316 -5.722 19.482 1.00 67.12 88 GLN A O 1
ATOM 699 N N . THR A 1 89 ? -15.075 -4.754 17.471 1.00 62.78 89 THR A N 1
ATOM 700 C CA . THR A 1 89 ? -15.980 -3.632 17.771 1.00 62.78 89 THR A CA 1
ATOM 701 C C . THR A 1 89 ? -17.433 -4.102 17.915 1.00 62.78 89 THR A C 1
ATOM 703 O O . THR A 1 89 ? -18.114 -3.658 18.824 1.00 62.78 89 THR A O 1
ATOM 706 N N . ARG A 1 90 ? -17.903 -5.037 17.071 1.00 58.34 90 ARG A N 1
ATOM 707 C CA . ARG A 1 90 ? -19.272 -5.592 17.162 1.00 58.34 90 ARG A CA 1
ATOM 708 C C . ARG A 1 90 ? -19.510 -6.514 18.361 1.00 58.34 90 ARG A C 1
ATOM 710 O O . ARG A 1 90 ? -20.659 -6.748 18.691 1.00 58.34 90 ARG A O 1
ATOM 717 N N . LEU A 1 91 ? -18.461 -7.096 18.936 1.00 55.84 91 LEU A N 1
ATOM 718 C CA . LEU A 1 91 ? -18.549 -7.979 20.108 1.00 55.84 91 LEU A CA 1
ATOM 719 C C . LEU A 1 91 ? -18.658 -7.206 21.433 1.00 55.84 91 LEU A C 1
ATOM 721 O O . LEU A 1 91 ? -18.920 -7.819 22.463 1.00 55.84 91 LEU A O 1
ATOM 725 N N . LEU A 1 92 ? -18.403 -5.895 21.405 1.00 51.91 92 LEU A N 1
ATOM 726 C CA . LEU A 1 92 ? -18.452 -4.994 22.559 1.00 51.91 92 LEU A CA 1
ATOM 727 C C . LEU A 1 92 ? -19.736 -4.139 22.610 1.00 51.91 92 LEU A C 1
ATOM 729 O O . LEU A 1 92 ? -19.921 -3.434 23.600 1.00 51.91 92 LEU A O 1
ATOM 733 N N . ASP A 1 93 ? -20.581 -4.209 21.573 1.00 47.81 93 ASP A N 1
ATOM 734 C CA . ASP A 1 93 ? -21.923 -3.603 21.496 1.00 47.81 93 ASP A CA 1
ATOM 735 C C . ASP A 1 93 ? -23.001 -4.662 21.793 1.00 47.81 93 ASP A C 1
ATOM 737 O O . ASP A 1 93 ? -23.996 -4.323 22.474 1.00 47.81 93 ASP A O 1
#

Nearest PDB structures (foldseek):
  3lsq-assembly1_A  TM=8.818E-01  e=5.353E+00  Trypanosoma brucei
  3tj6-assembly1_A  TM=6.673E-01  e=3.576E+00  Homo sapiens
  4h54-assembly1_A  TM=3.581E-01  e=9.523E+00  Escherichia coli K-12

pLDDT: mean 70.33, std 12.16, range [42.59, 85.0]

Mean predicted aligned error: 10.02 Å

Solvent-accessible surface area (backbone atoms only — not comparable to full-atom values): 5170 Å² total; per-residue (Å²): 121,66,64,57,56,57,43,52,50,48,51,48,52,51,49,50,54,61,70,64,60,79,66,71,97,78,58,79,59,49,65,50,26,51,52,54,26,52,52,29,41,52,51,42,46,51,53,50,51,53,42,54,54,41,46,75,79,43,85,62,61,72,65,53,58,55,52,48,51,52,29,51,53,48,36,51,52,21,51,50,45,44,50,50,46,49,52,58,54,63,75,75,110

Radius of gyration: 15.87 Å; Cα contacts (8 Å, |Δi|>4): 55; chains: 1; bounding box: 35×20×44 Å

Secondary structure (DSSP, 8-state):
-HHIIIIIIHHHHHHHHHHTT-S-TT-THHHHHHHHHHHHHHHHHHHHHHHHHHHHHSPPPHHHHHHHHHHHHHHHHHHHHHHHHHHHHHT--

Foldseek 3Di:
DVLCCQQVVVLVVLVVVVVVCPQPPDDPLQVVLNVQLNVLSVQLSVLVVVQVVVVVVHDGDPVSVVSNVVSVVSNVVSVVSNVVSVVVRVVVD

Sequence (93 aa):
LHLVFLGFVSLFIIAFFAKRQLLTHQSKMTPFALIFFAVGVLFNEVLLISQGLTTMFGPAAVLFLWLLWGAAIWLFMGTILIAAARVQTRLLD